Protein AF-A0A956KM58-F1 (afdb_monomer_lite)

Structure (mmCIF, N/CA/C/O backbone):
data_AF-A0A956KM58-F1
#
_entry.id   AF-A0A956KM58-F1
#
loop_
_atom_site.group_PDB
_atom_site.id
_atom_site.type_symbol
_atom_site.label_atom_id
_atom_site.label_alt_id
_atom_site.label_comp_id
_atom_site.label_asym_id
_atom_site.label_entity_id
_atom_site.label_seq_id
_atom_site.pdbx_PDB_ins_code
_atom_site.Cartn_x
_atom_site.Cartn_y
_atom_site.Cartn_z
_atom_site.occupancy
_atom_site.B_iso_or_equiv
_atom_site.auth_seq_id
_atom_site.auth_comp_id
_atom_site.auth_asym_id
_atom_site.auth_atom_id
_atom_site.pdbx_PDB_model_num
ATOM 1 N N . MET A 1 1 ? -12.185 -19.750 29.981 1.00 34.94 1 MET A N 1
ATOM 2 C CA . MET A 1 1 ? -13.649 -19.929 29.849 1.00 34.94 1 MET A CA 1
ATOM 3 C C . MET A 1 1 ? -14.367 -19.910 31.199 1.00 34.94 1 MET A C 1
ATOM 5 O O . MET A 1 1 ? -15.042 -18.931 31.462 1.00 34.94 1 MET A O 1
ATOM 9 N N . ALA A 1 2 ? -14.195 -20.902 32.083 1.00 39.62 2 ALA A N 1
ATOM 10 C CA . ALA A 1 2 ? -15.078 -21.069 33.252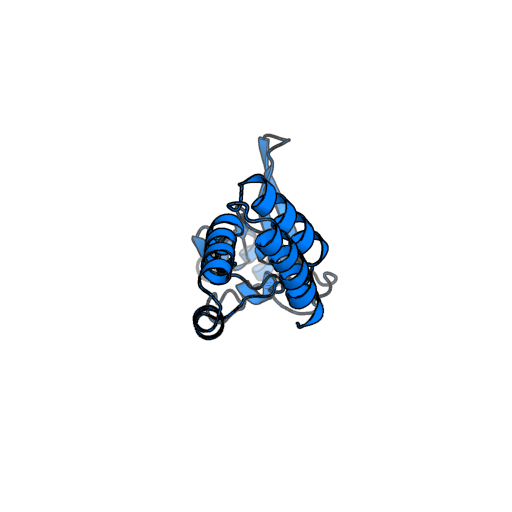 1.00 39.62 2 ALA A CA 1
ATOM 11 C C . ALA A 1 2 ? -14.893 -20.049 34.399 1.00 39.62 2 ALA A C 1
ATOM 13 O O . ALA A 1 2 ? -15.872 -19.585 34.969 1.00 39.62 2 ALA A O 1
ATOM 14 N N . VAL A 1 3 ? -13.657 -19.649 34.723 1.00 42.97 3 VAL A N 1
ATOM 15 C CA . VAL A 1 3 ? -13.367 -18.911 35.975 1.00 42.97 3 VAL A CA 1
ATOM 16 C C . VAL A 1 3 ? -13.855 -17.453 35.961 1.00 42.97 3 VAL A C 1
ATOM 18 O O . VAL A 1 3 ? -14.294 -16.935 36.983 1.00 42.97 3 VAL A O 1
ATOM 21 N N . ALA A 1 4 ? -13.800 -16.776 34.811 1.00 47.09 4 ALA A N 1
ATOM 22 C CA . ALA A 1 4 ? -14.240 -15.381 34.692 1.00 47.09 4 ALA A CA 1
ATOM 23 C C . ALA A 1 4 ? -15.772 -15.263 34.733 1.00 47.09 4 ALA A C 1
ATOM 25 O O . ALA A 1 4 ? -16.314 -14.396 35.419 1.00 47.09 4 ALA A O 1
ATOM 26 N N . ILE A 1 5 ? -16.456 -16.193 34.058 1.00 49.47 5 ILE A N 1
ATOM 27 C CA . ILE A 1 5 ? -17.916 -16.303 34.064 1.00 49.47 5 ILE A CA 1
ATOM 28 C C . ILE A 1 5 ? -18.394 -16.643 35.477 1.00 49.47 5 ILE A C 1
ATOM 30 O O . ILE A 1 5 ? -19.249 -15.940 35.996 1.00 49.47 5 ILE A O 1
ATOM 34 N N . GLU A 1 6 ? -17.776 -17.621 36.144 1.00 51.94 6 GLU A N 1
ATOM 35 C CA . GLU A 1 6 ? -18.078 -17.997 37.534 1.00 51.94 6 GLU A CA 1
ATOM 36 C C . GLU A 1 6 ? -17.976 -16.821 38.517 1.00 51.94 6 GLU A C 1
ATOM 38 O O . GLU A 1 6 ? -18.846 -16.657 39.370 1.00 51.94 6 GLU A O 1
ATOM 43 N N . ARG A 1 7 ? -16.949 -15.966 38.397 1.00 55.03 7 ARG A N 1
ATOM 44 C CA . ARG A 1 7 ? -16.763 -14.813 39.299 1.00 55.03 7 ARG A CA 1
ATOM 45 C C . ARG A 1 7 ? -17.755 -13.686 39.025 1.00 55.03 7 ARG A C 1
ATOM 47 O O . ARG A 1 7 ? -18.275 -13.103 39.975 1.00 55.03 7 ARG A O 1
ATOM 54 N N . CYS A 1 8 ? -18.053 -13.411 37.754 1.00 53.53 8 CYS A N 1
ATOM 55 C CA . CYS A 1 8 ? -19.098 -12.457 37.378 1.00 53.53 8 CYS A CA 1
ATOM 56 C C . CYS A 1 8 ? -20.479 -12.962 37.841 1.00 53.53 8 CYS A C 1
ATOM 58 O O . CYS A 1 8 ? -21.259 -12.223 38.437 1.00 53.53 8 CYS A O 1
ATOM 60 N N . TYR A 1 9 ? -20.720 -14.263 37.686 1.00 54.53 9 TYR A N 1
ATOM 61 C CA . TYR A 1 9 ? -21.921 -14.965 38.129 1.00 54.53 9 TYR A CA 1
ATOM 62 C C . TYR A 1 9 ? -22.065 -14.999 39.662 1.00 54.53 9 TYR A C 1
ATOM 64 O O . TYR A 1 9 ? -23.161 -14.812 40.186 1.00 54.53 9 TYR A O 1
ATOM 72 N N . ALA A 1 10 ? -20.972 -15.181 40.412 1.00 60.78 10 ALA A N 1
ATOM 73 C CA . ALA A 1 10 ? -20.963 -15.113 41.876 1.00 60.78 10 ALA A CA 1
ATOM 74 C C . ALA A 1 10 ? -21.244 -13.693 42.395 1.00 60.78 10 ALA A C 1
ATOM 76 O O . ALA A 1 10 ? -22.005 -13.522 43.349 1.00 60.78 10 ALA A O 1
ATOM 77 N N . TRP A 1 11 ? -20.684 -12.672 41.740 1.00 66.31 11 TRP A N 1
ATOM 78 C CA . TRP A 1 11 ? -20.964 -11.271 42.059 1.00 66.31 11 TRP A CA 1
ATOM 79 C C . TRP A 1 11 ? -22.429 -10.903 41.774 1.00 66.31 11 TRP A C 1
ATOM 81 O O . TRP A 1 11 ? -23.085 -10.320 42.638 1.00 66.31 11 TRP A O 1
ATOM 91 N N . LEU A 1 12 ? -22.983 -11.323 40.629 1.00 57.53 12 LEU A N 1
ATOM 92 C CA . LEU A 1 12 ? -24.399 -11.113 40.291 1.00 57.53 12 LEU A CA 1
ATOM 93 C C . LEU A 1 12 ? -25.343 -11.808 41.290 1.00 57.53 12 LEU A C 1
ATOM 95 O O . LEU A 1 12 ? -26.261 -11.168 41.802 1.00 57.53 12 LEU A O 1
ATOM 99 N N . ARG A 1 13 ? -25.065 -13.064 41.670 1.00 58.75 13 ARG A N 1
ATOM 100 C CA . ARG A 1 13 ? -25.840 -13.780 42.704 1.00 58.75 13 ARG A CA 1
ATOM 101 C C . ARG A 1 13 ? -25.809 -13.087 44.067 1.00 58.75 13 ARG A C 1
ATOM 103 O O . ARG A 1 13 ? -26.810 -13.096 44.779 1.00 58.75 13 ARG A O 1
ATOM 110 N N . SER A 1 14 ? -24.688 -12.455 44.430 1.00 61.41 14 SER A N 1
ATOM 111 C CA . SER A 1 14 ? -24.596 -11.689 45.683 1.00 61.41 14 SER A CA 1
ATOM 112 C C . SER A 1 14 ? -25.524 -10.465 45.703 1.00 61.41 14 SER A C 1
ATOM 114 O O . SER A 1 14 ? -25.982 -10.060 46.768 1.00 61.41 14 SER A O 1
ATOM 116 N N . ARG A 1 15 ? -25.856 -9.910 44.528 1.00 59.97 15 ARG A N 1
ATOM 117 C CA . ARG A 1 15 ? -26.760 -8.760 44.373 1.00 59.97 15 ARG A CA 1
ATOM 118 C C . ARG A 1 15 ? -28.234 -9.164 44.331 1.00 59.97 15 ARG A C 1
ATOM 120 O O . ARG A 1 15 ? -29.065 -8.449 44.890 1.00 59.97 15 ARG A O 1
ATOM 127 N N . GLU A 1 16 ? -28.561 -10.331 43.777 1.00 51.78 16 GLU A N 1
ATOM 128 C CA . GLU A 1 16 ? -29.924 -10.890 43.834 1.00 51.78 16 GLU A CA 1
ATOM 129 C C . GLU A 1 16 ? -30.393 -11.140 45.275 1.00 51.78 16 GLU A C 1
ATOM 131 O O . GLU A 1 16 ? -31.532 -10.831 45.620 1.00 51.78 16 GLU A O 1
ATOM 136 N N . GLN A 1 17 ? -29.501 -11.612 46.154 1.00 52.28 17 GLN A N 1
ATOM 137 C CA . GLN A 1 17 ? -29.819 -11.844 47.571 1.00 52.28 17 GLN A CA 1
ATOM 138 C C . GLN A 1 17 ? -30.134 -10.555 48.348 1.00 52.28 17 GLN A C 1
ATOM 140 O O . GLN A 1 17 ? -30.771 -10.613 49.397 1.00 52.28 17 GLN A O 1
ATOM 145 N N . THR A 1 18 ? -29.734 -9.390 47.829 1.00 54.38 18 THR A N 1
ATOM 146 C CA . THR A 1 18 ? -30.035 -8.081 48.431 1.00 54.38 18 THR A CA 1
ATOM 147 C C . THR A 1 18 ? -31.352 -7.453 47.955 1.00 54.38 18 THR A C 1
ATOM 149 O O . THR A 1 18 ? -31.693 -6.364 48.408 1.00 54.38 18 THR A O 1
ATOM 152 N N . GLY A 1 19 ? -32.116 -8.119 47.076 1.00 47.50 19 GLY A N 1
ATOM 153 C CA . GLY A 1 19 ? -33.468 -7.692 46.678 1.00 47.50 19 GLY A CA 1
ATOM 154 C C . GLY A 1 19 ? -33.550 -6.378 45.883 1.00 47.50 19 GLY A C 1
ATOM 155 O O . GLY A 1 19 ? -34.638 -5.829 45.726 1.00 47.50 19 GLY A O 1
ATOM 156 N N . GLY A 1 20 ? -32.423 -5.852 45.395 1.00 54.31 20 GLY A N 1
ATOM 157 C CA . GLY A 1 20 ? -32.360 -4.588 44.659 1.00 54.31 20 GLY A CA 1
ATOM 158 C C . GLY A 1 20 ? -32.474 -4.765 43.143 1.00 54.31 20 GLY A C 1
ATOM 159 O O . GLY A 1 20 ? -31.846 -5.649 42.564 1.00 54.31 20 GLY A O 1
ATOM 160 N N . GLN A 1 21 ? -33.237 -3.884 42.489 1.00 55.75 21 GLN A N 1
ATOM 161 C CA . GLN A 1 21 ? -33.196 -3.694 41.035 1.00 55.75 21 GLN A CA 1
ATOM 162 C C . GLN A 1 21 ? -31.784 -3.271 40.598 1.00 55.75 21 GLN A C 1
ATOM 164 O O . GLN A 1 21 ? -31.169 -2.413 41.231 1.00 55.75 21 GLN A O 1
ATOM 169 N N . LEU A 1 22 ? -31.284 -3.854 39.504 1.00 54.09 22 LEU A N 1
ATOM 170 C CA . LEU A 1 22 ? -29.982 -3.509 38.929 1.00 54.09 22 LEU A CA 1
ATOM 171 C C . LEU A 1 22 ? -29.973 -2.044 38.470 1.00 54.09 22 LEU A C 1
ATOM 173 O O . LEU A 1 22 ? -30.824 -1.618 37.688 1.00 54.09 22 LEU A O 1
ATOM 177 N N . THR A 1 23 ? -28.998 -1.277 38.946 1.00 57.03 23 THR A N 1
ATOM 178 C CA . THR A 1 23 ? -28.824 0.142 38.611 1.00 57.03 23 THR A CA 1
ATOM 179 C C . THR A 1 23 ? -27.756 0.337 37.532 1.00 57.03 23 THR A C 1
ATOM 181 O O . THR A 1 23 ? -26.910 -0.527 37.297 1.00 57.03 23 THR A O 1
ATOM 184 N N . GLY A 1 24 ? -27.723 1.513 36.893 1.00 44.12 24 GLY A N 1
ATOM 185 C CA . GLY A 1 24 ? -26.678 1.851 35.914 1.00 44.12 24 GLY A CA 1
ATOM 186 C C . GLY A 1 24 ? -25.247 1.797 36.479 1.00 44.12 24 GLY A C 1
ATOM 187 O O . GLY A 1 24 ? -24.308 1.485 35.748 1.00 44.12 24 GLY A O 1
ATOM 188 N N . SER A 1 25 ? -25.069 2.023 37.786 1.00 53.81 25 SER A N 1
ATOM 189 C CA . SER A 1 25 ? -23.779 1.853 38.471 1.00 53.81 25 SER A CA 1
ATOM 190 C C . SER A 1 25 ? -23.363 0.390 38.627 1.00 53.81 25 SER A C 1
ATOM 192 O O . SER A 1 25 ? -22.169 0.094 38.594 1.00 53.81 25 SER A O 1
ATOM 194 N N . ASP A 1 26 ? -24.322 -0.532 38.731 1.00 55.47 26 ASP A N 1
ATOM 195 C CA . ASP A 1 26 ? -24.036 -1.968 38.820 1.00 55.47 26 ASP A CA 1
ATOM 196 C C . ASP A 1 26 ? -23.525 -2.507 37.475 1.00 55.47 26 ASP A C 1
ATOM 198 O O . ASP A 1 26 ? -22.574 -3.289 37.432 1.00 55.47 26 ASP A O 1
ATOM 202 N N . VAL A 1 27 ? -24.072 -2.001 36.363 1.00 52.94 27 VAL A N 1
ATOM 203 C CA . VAL A 1 27 ? -23.607 -2.314 34.999 1.00 52.94 27 VAL A CA 1
ATOM 204 C C . VAL A 1 27 ? -22.185 -1.792 34.761 1.00 52.94 27 VAL A C 1
ATOM 206 O O . VAL A 1 27 ? -21.357 -2.483 34.167 1.00 52.94 27 VAL A O 1
ATOM 209 N N . ALA A 1 28 ? -21.862 -0.598 35.266 1.00 52.03 28 ALA A N 1
ATOM 210 C CA . ALA A 1 28 ? -20.516 -0.033 35.173 1.00 52.03 28 ALA A CA 1
ATOM 211 C C . ALA A 1 28 ? -19.478 -0.841 35.978 1.00 52.03 28 ALA A C 1
ATOM 213 O O . ALA A 1 28 ? -18.364 -1.052 35.496 1.00 52.03 28 ALA A O 1
ATOM 214 N N . ALA A 1 29 ? -19.846 -1.345 37.162 1.00 57.44 29 ALA A N 1
ATOM 215 C CA . ALA A 1 29 ? -18.981 -2.188 37.990 1.00 57.44 29 ALA A CA 1
ATOM 216 C C . ALA A 1 29 ? -18.749 -3.582 37.373 1.00 57.44 29 ALA A C 1
ATOM 218 O O . ALA A 1 29 ? -17.615 -4.065 37.349 1.00 57.44 29 ALA A O 1
ATOM 219 N N . ALA A 1 30 ? -19.791 -4.198 36.802 1.00 54.59 30 ALA A N 1
ATOM 220 C CA . ALA A 1 30 ? -19.669 -5.458 36.063 1.00 54.59 30 ALA A CA 1
ATOM 221 C C . ALA A 1 30 ? -18.776 -5.305 34.819 1.00 54.59 30 ALA A C 1
ATOM 223 O O . ALA A 1 30 ? -17.909 -6.142 34.561 1.00 54.59 30 ALA A O 1
ATOM 224 N N . ARG A 1 31 ? -18.929 -4.190 34.092 1.00 52.56 31 ARG A N 1
ATOM 225 C CA . ARG A 1 31 ? -18.078 -3.819 32.954 1.00 52.56 31 ARG A CA 1
ATOM 226 C C . ARG A 1 31 ? -16.618 -3.620 33.370 1.00 52.56 31 ARG A C 1
ATOM 228 O O . ARG A 1 31 ? -15.740 -4.109 32.671 1.00 52.56 31 ARG A O 1
ATOM 235 N N . ALA A 1 32 ? -16.349 -2.955 34.494 1.00 52.38 32 ALA A N 1
ATOM 236 C CA . ALA A 1 32 ? -14.987 -2.773 35.001 1.00 52.38 32 ALA A CA 1
ATOM 237 C C . ALA A 1 32 ? -14.325 -4.113 35.365 1.00 52.38 32 ALA A C 1
ATOM 239 O O . ALA A 1 32 ? -13.193 -4.358 34.960 1.00 52.38 32 ALA A O 1
ATOM 240 N N . HIS A 1 33 ? -15.052 -5.013 36.035 1.00 53.25 33 HIS A N 1
ATOM 241 C CA . HIS A 1 33 ? -14.545 -6.348 36.365 1.00 53.25 33 HIS A CA 1
ATOM 242 C C . HIS A 1 33 ? -14.308 -7.236 35.136 1.00 53.25 33 HIS A C 1
ATOM 244 O O . HIS A 1 33 ? -13.366 -8.022 35.136 1.00 53.25 33 HIS A O 1
ATOM 250 N N . LEU A 1 34 ? -15.130 -7.116 34.089 1.00 48.47 34 LEU A N 1
ATOM 251 C CA . LEU A 1 34 ? -14.942 -7.858 32.840 1.00 48.47 34 LEU A CA 1
ATOM 252 C C . LEU A 1 34 ? -13.807 -7.281 31.986 1.00 48.47 34 LEU A C 1
ATOM 254 O O . LEU A 1 34 ? -13.019 -8.052 31.455 1.00 48.47 34 LEU A O 1
ATOM 258 N N . ILE A 1 35 ? -13.666 -5.954 31.893 1.00 49.09 35 ILE A N 1
ATOM 259 C CA . ILE A 1 35 ? -12.556 -5.301 31.174 1.00 49.09 35 ILE A CA 1
ATOM 260 C C . ILE A 1 35 ? -11.204 -5.649 31.811 1.00 49.09 35 ILE A C 1
ATOM 262 O O . ILE A 1 35 ? -10.263 -5.952 31.084 1.00 49.09 35 ILE A O 1
ATOM 266 N N . ASP A 1 36 ? -11.128 -5.698 33.143 1.00 44.28 36 ASP A N 1
ATOM 267 C CA . ASP A 1 36 ? -9.920 -6.091 33.891 1.00 44.28 36 ASP A CA 1
ATOM 268 C C . ASP A 1 36 ? -9.526 -7.573 33.662 1.00 44.28 36 ASP A C 1
ATOM 270 O O . ASP A 1 36 ? -8.396 -7.985 33.910 1.00 44.28 36 ASP A O 1
ATOM 274 N N . LEU A 1 37 ? -10.444 -8.384 33.118 1.00 44.28 37 LEU A N 1
ATOM 275 C CA . LEU A 1 37 ? -10.233 -9.787 32.733 1.00 44.28 37 LEU A CA 1
ATOM 276 C C . LEU A 1 37 ? -10.097 -9.996 31.203 1.00 44.28 37 LEU A C 1
ATOM 278 O O . LEU A 1 37 ? -9.610 -11.043 30.764 1.00 44.28 37 LEU A O 1
ATOM 282 N N . CYS A 1 38 ? -10.504 -9.028 30.373 1.00 36.41 38 CYS A N 1
ATOM 283 C CA . CYS A 1 38 ? -10.721 -9.174 28.926 1.00 36.41 38 CYS A CA 1
ATOM 284 C C . CYS A 1 38 ? -9.544 -8.713 28.049 1.00 36.41 38 CYS A C 1
ATOM 286 O O . CYS A 1 38 ? -9.697 -7.902 27.140 1.00 36.41 38 CYS A O 1
ATOM 288 N N . GLY A 1 39 ? -8.392 -9.363 28.205 1.00 43.25 39 GLY A N 1
ATOM 289 C CA . GLY A 1 39 ? -7.450 -9.511 27.087 1.00 43.25 39 GLY A CA 1
ATOM 290 C C . GLY A 1 39 ? -7.889 -10.553 26.038 1.00 43.25 39 GLY A C 1
ATOM 291 O O . GLY A 1 39 ? -7.116 -10.852 25.137 1.00 43.25 39 GLY A O 1
ATOM 292 N N . THR A 1 40 ? -9.072 -11.175 26.174 1.00 42.19 40 THR A N 1
ATOM 293 C CA . THR A 1 40 ? -9.383 -12.467 25.522 1.00 42.19 40 THR A CA 1
ATOM 294 C C . THR A 1 40 ? -10.644 -12.527 24.652 1.00 42.19 40 THR A C 1
ATOM 296 O O . THR A 1 40 ? -10.911 -13.604 24.134 1.00 42.19 40 THR A O 1
ATOM 299 N N . GLY A 1 41 ? -11.388 -11.431 24.439 1.00 48.84 41 GLY A N 1
ATOM 300 C CA . GLY A 1 41 ? -12.433 -11.368 23.393 1.00 48.84 41 GLY A CA 1
ATOM 301 C C . GLY A 1 41 ? -13.410 -12.556 23.376 1.00 48.84 41 GLY A C 1
ATOM 302 O O . GLY A 1 41 ? -13.548 -13.239 22.366 1.00 48.84 41 GLY A O 1
ATOM 303 N N . VAL A 1 42 ? -14.033 -12.875 24.516 1.00 42.34 42 VAL A N 1
ATOM 304 C CA . VAL A 1 42 ? -14.960 -14.016 24.622 1.00 42.34 42 VAL A CA 1
ATOM 305 C C . VAL A 1 42 ? -16.354 -13.596 24.150 1.00 42.34 42 VAL A C 1
ATOM 307 O O . VAL A 1 42 ? -17.013 -12.800 24.819 1.00 42.34 42 VAL A O 1
ATOM 310 N N . THR A 1 43 ? -16.829 -14.165 23.040 1.00 48.91 43 THR A N 1
ATOM 311 C CA . THR A 1 43 ? -18.218 -14.049 22.573 1.00 48.91 43 THR A CA 1
ATOM 312 C C . THR A 1 43 ? -19.018 -15.299 22.962 1.00 48.91 43 THR A C 1
ATOM 314 O O . THR A 1 43 ? -18.557 -16.423 22.788 1.00 48.91 43 THR A O 1
ATOM 317 N N . LEU A 1 44 ? -20.216 -15.109 23.529 1.00 48.16 44 LEU A N 1
ATOM 318 C CA . LEU A 1 44 ? -21.213 -16.175 23.722 1.00 48.16 44 LEU A CA 1
ATOM 319 C C . LEU A 1 44 ? -22.061 -16.277 22.453 1.00 48.16 44 LEU A C 1
ATOM 321 O O . LEU A 1 44 ? -22.584 -15.250 22.002 1.00 48.16 44 LEU A O 1
ATOM 325 N N . GLY A 1 45 ? -22.222 -17.482 21.903 1.00 49.69 45 GLY A N 1
ATOM 326 C CA . GLY A 1 45 ? -23.099 -17.714 20.752 1.00 49.69 45 GLY A CA 1
ATOM 327 C C . GLY A 1 45 ? -24.583 -17.580 21.118 1.00 49.69 45 GLY A C 1
ATOM 328 O O . GLY A 1 45 ? -24.968 -17.733 22.278 1.00 49.69 45 GLY A O 1
ATOM 329 N N . ASP A 1 46 ? -25.452 -17.320 20.138 1.00 53.81 46 ASP A N 1
ATOM 330 C CA . ASP A 1 46 ? -26.887 -17.088 20.396 1.00 53.81 46 ASP A CA 1
ATOM 331 C C . ASP A 1 46 ? -27.611 -18.303 21.001 1.00 53.81 46 ASP A C 1
ATOM 333 O O . ASP A 1 46 ? -28.528 -18.147 21.807 1.00 53.81 46 ASP A O 1
ATOM 337 N N . ALA A 1 47 ? -27.153 -19.518 20.689 1.00 52.66 47 ALA A N 1
ATOM 338 C CA . ALA A 1 47 ? -27.673 -20.749 21.284 1.00 52.66 47 ALA A CA 1
ATOM 339 C C . ALA A 1 47 ? -27.332 -20.882 22.782 1.00 52.66 47 ALA A C 1
ATOM 341 O O . ALA A 1 47 ? -28.134 -21.400 23.556 1.00 52.66 47 ALA A O 1
ATOM 342 N N . GLU A 1 48 ? -26.165 -20.387 23.205 1.00 53.06 48 GLU A N 1
ATOM 343 C CA . GLU A 1 48 ? -25.734 -20.408 24.608 1.00 53.06 48 GLU A CA 1
ATOM 344 C C . GLU A 1 48 ? -26.444 -19.318 25.419 1.00 53.06 48 GLU A C 1
ATOM 346 O O . GLU A 1 48 ? -26.797 -19.539 26.575 1.00 53.06 48 GLU A O 1
ATOM 351 N N . LEU A 1 49 ? -26.730 -18.168 24.795 1.00 56.06 49 LEU A N 1
ATOM 352 C CA . LEU A 1 49 ? -27.505 -17.082 25.400 1.00 56.06 49 LEU A CA 1
ATOM 353 C C . LEU A 1 49 ? -28.959 -17.491 25.687 1.00 56.06 49 LEU A C 1
ATOM 355 O O . LEU A 1 49 ? -29.517 -17.113 26.718 1.00 56.06 49 LEU A O 1
ATOM 359 N N . ALA A 1 50 ? -29.567 -18.280 24.798 1.00 60.16 50 ALA A N 1
ATOM 360 C CA . ALA A 1 50 ? -30.944 -18.750 24.950 1.00 60.16 50 ALA A CA 1
ATOM 361 C C . ALA A 1 50 ? -31.135 -19.712 26.138 1.00 60.16 50 ALA A C 1
ATOM 363 O O . ALA A 1 50 ? -32.246 -19.826 26.654 1.00 60.16 50 ALA A O 1
ATOM 364 N N . ALA A 1 51 ? -30.064 -20.375 26.586 1.00 65.88 51 ALA A N 1
ATOM 365 C CA . ALA A 1 51 ? -30.078 -21.296 27.722 1.00 65.88 51 ALA A CA 1
ATOM 366 C C . ALA A 1 51 ? -29.902 -20.598 29.088 1.00 65.88 51 ALA A C 1
ATOM 368 O O . ALA A 1 51 ? -29.956 -21.262 30.125 1.00 65.88 51 ALA A O 1
ATOM 369 N N . LEU A 1 52 ? -29.676 -19.277 29.112 1.00 58.44 52 LEU A N 1
ATOM 370 C CA . LEU A 1 52 ? -29.445 -18.519 30.342 1.00 58.44 52 LEU A CA 1
ATOM 371 C C . LEU A 1 52 ? -30.755 -18.016 30.977 1.00 58.44 52 LEU A C 1
ATOM 373 O O . LEU A 1 52 ? -31.714 -17.710 30.266 1.00 58.44 52 LEU A O 1
ATOM 377 N N . PRO A 1 53 ? -30.793 -17.868 32.317 1.00 63.22 53 PRO A N 1
ATOM 378 C CA . PRO A 1 53 ? -31.901 -17.218 33.015 1.00 63.22 53 PRO A CA 1
ATOM 379 C C . PRO A 1 53 ? -32.177 -15.806 32.483 1.00 63.22 53 PRO A C 1
ATOM 381 O O . PRO A 1 53 ? -31.253 -15.080 32.108 1.00 63.22 53 PRO A O 1
ATOM 384 N N . GLU A 1 54 ? -33.445 -15.392 32.503 1.00 69.06 54 GLU A N 1
ATOM 385 C CA . GLU A 1 54 ? -33.920 -14.139 31.898 1.00 69.06 54 GLU A CA 1
ATOM 386 C C . GLU A 1 54 ? -33.164 -12.896 32.395 1.00 69.06 54 GLU A C 1
ATOM 388 O O . GLU A 1 54 ? -32.790 -12.044 31.587 1.00 69.06 54 GLU A O 1
ATOM 393 N N . GLN A 1 55 ? -32.857 -12.818 33.696 1.00 54.72 55 GLN A N 1
ATOM 394 C CA . GLN A 1 55 ? -32.123 -11.679 34.258 1.00 54.72 55 GLN A CA 1
ATOM 395 C C . GLN A 1 55 ? -30.680 -11.596 33.736 1.00 54.72 55 GLN A C 1
ATOM 397 O O . GLN A 1 55 ? -30.154 -10.506 33.516 1.00 54.72 55 GLN A O 1
ATOM 402 N N . VAL A 1 56 ? -30.042 -12.744 33.497 1.00 54.84 56 VAL A N 1
ATOM 403 C CA . VAL A 1 56 ? -28.670 -12.827 32.974 1.00 54.84 56 VAL A CA 1
ATOM 404 C C . VAL A 1 56 ? -28.655 -12.504 31.485 1.00 54.84 56 VAL A C 1
ATOM 406 O O . VAL A 1 56 ? -27.786 -11.763 31.025 1.00 54.84 56 VAL A O 1
ATOM 409 N N . ARG A 1 57 ? -29.655 -12.992 30.742 1.00 67.62 57 ARG A N 1
ATOM 410 C CA . ARG A 1 57 ? -29.841 -12.663 29.327 1.00 67.62 57 ARG A CA 1
ATOM 411 C C . ARG A 1 57 ? -30.000 -11.156 29.124 1.00 67.62 57 ARG A C 1
ATOM 413 O O . ARG A 1 57 ? -29.290 -10.598 28.296 1.00 67.62 57 ARG A O 1
ATOM 420 N N . ALA A 1 58 ? -30.819 -10.492 29.942 1.00 61.94 58 ALA A N 1
ATOM 421 C CA . ALA A 1 58 ? -31.014 -9.042 29.878 1.00 61.94 58 ALA A CA 1
ATOM 422 C C . ALA A 1 58 ? -29.711 -8.253 30.111 1.00 61.94 58 ALA A C 1
ATOM 424 O O . ALA A 1 58 ? -29.449 -7.262 29.430 1.00 61.94 58 ALA A O 1
ATOM 425 N N . VAL A 1 59 ? -28.859 -8.706 31.039 1.00 57.62 59 VAL A N 1
ATOM 426 C CA . VAL A 1 59 ? -27.551 -8.079 31.290 1.00 57.62 59 VAL A CA 1
ATOM 427 C C . VAL A 1 59 ? -26.585 -8.322 30.132 1.00 57.62 59 VAL A C 1
ATOM 429 O O . VAL A 1 59 ? -25.892 -7.389 29.741 1.00 57.62 59 VAL A O 1
ATOM 432 N N . VAL A 1 60 ? -26.546 -9.528 29.554 1.00 62.44 60 VAL A N 1
ATOM 433 C CA . VAL A 1 60 ? -25.691 -9.844 28.394 1.00 62.44 60 VAL A CA 1
ATOM 434 C C . VAL A 1 60 ? -26.145 -9.090 27.142 1.00 62.44 60 VAL A C 1
ATOM 436 O O . VAL A 1 60 ? -25.302 -8.570 26.417 1.00 62.44 60 VAL A O 1
ATOM 439 N N . GLU A 1 61 ? -27.449 -8.961 26.905 1.00 66.69 61 GLU A N 1
ATOM 440 C CA . GLU A 1 61 ? -28.017 -8.150 25.818 1.00 66.69 61 GLU A CA 1
ATOM 441 C C . GLU A 1 61 ? -27.709 -6.657 26.002 1.00 66.69 61 GLU A C 1
ATOM 443 O O . GLU A 1 61 ? -27.247 -5.999 25.067 1.00 66.69 61 GLU A O 1
ATOM 448 N N . ALA A 1 62 ? -27.865 -6.128 27.221 1.00 57.22 62 ALA A N 1
ATOM 449 C CA . ALA A 1 62 ? -27.465 -4.760 27.549 1.00 57.22 62 ALA A CA 1
ATOM 450 C C . ALA A 1 62 ? -25.946 -4.555 27.405 1.00 57.22 62 ALA A C 1
ATOM 452 O O . ALA A 1 62 ? -25.503 -3.512 26.920 1.00 57.22 62 ALA A O 1
ATOM 453 N N . LEU A 1 63 ? -25.133 -5.557 27.761 1.00 52.69 63 LEU A N 1
ATOM 454 C CA . LEU A 1 63 ? -23.686 -5.530 27.549 1.00 52.69 63 LEU A CA 1
ATOM 455 C C . LEU A 1 63 ? -23.333 -5.575 26.062 1.00 52.69 63 LEU A C 1
ATOM 457 O O . LEU A 1 63 ? -22.467 -4.813 25.658 1.00 52.69 63 LEU A O 1
ATOM 461 N N . ARG A 1 64 ? -24.003 -6.390 25.237 1.00 59.94 64 ARG A N 1
ATOM 462 C CA . ARG A 1 64 ? -23.821 -6.410 23.772 1.00 59.94 64 ARG A CA 1
ATOM 463 C C . ARG A 1 64 ? -24.124 -5.038 23.160 1.00 59.94 64 ARG A C 1
ATOM 465 O O . ARG A 1 64 ? -23.379 -4.571 22.304 1.00 59.94 64 ARG A O 1
ATOM 472 N N . ALA A 1 65 ? -25.158 -4.349 23.648 1.00 52.66 65 ALA A N 1
ATOM 473 C CA . ALA A 1 65 ? -25.494 -2.997 23.200 1.00 52.66 65 ALA A CA 1
ATOM 474 C C . ALA A 1 65 ? -24.445 -1.935 23.601 1.00 52.66 65 ALA A C 1
ATOM 476 O O . ALA A 1 65 ? -24.245 -0.968 22.869 1.00 52.66 65 ALA A O 1
ATOM 477 N N . VAL A 1 66 ? -23.764 -2.105 24.744 1.00 47.00 66 VAL A N 1
ATOM 478 C CA . VAL A 1 66 ? -22.786 -1.136 25.289 1.00 47.00 66 VAL A CA 1
ATOM 479 C C . VAL A 1 66 ? -21.344 -1.427 24.862 1.00 47.00 66 VAL A C 1
ATOM 481 O O . VAL A 1 66 ? -20.569 -0.503 24.621 1.00 47.00 66 VAL A O 1
ATOM 484 N N . ILE A 1 67 ? -20.965 -2.701 24.788 1.00 51.25 67 ILE A N 1
ATOM 485 C CA . ILE A 1 67 ? -19.654 -3.169 24.318 1.00 51.25 67 ILE A CA 1
ATOM 486 C C . ILE A 1 67 ? -19.594 -3.088 22.785 1.00 51.25 67 ILE A C 1
ATOM 488 O O . ILE A 1 67 ? -18.508 -3.009 22.214 1.00 51.25 67 ILE A O 1
ATOM 492 N N . GLY A 1 68 ? -20.756 -2.983 22.130 1.00 44.38 68 GLY A N 1
ATOM 493 C CA . GLY A 1 68 ? -20.886 -3.215 20.707 1.00 44.38 68 GLY A CA 1
ATOM 494 C C . GLY A 1 68 ? -20.691 -4.701 20.456 1.00 44.38 68 GLY A C 1
ATOM 495 O O . GLY A 1 68 ? -19.800 -5.334 21.018 1.00 44.38 68 GLY A O 1
ATOM 496 N N . ASP A 1 69 ? -21.530 -5.279 19.612 1.00 42.44 69 ASP A N 1
ATOM 497 C CA . ASP A 1 69 ? -21.169 -6.535 18.985 1.00 42.44 69 ASP A CA 1
ATOM 498 C C . ASP A 1 69 ? -19.742 -6.377 18.419 1.00 42.44 69 ASP A C 1
ATOM 500 O O . ASP A 1 69 ? -19.449 -5.395 17.723 1.00 42.44 69 ASP A O 1
ATOM 504 N N . GLU A 1 70 ? -18.819 -7.286 18.743 1.00 47.97 70 GLU A N 1
ATOM 505 C CA . GLU A 1 70 ? -17.484 -7.260 18.135 1.00 47.97 70 GLU A CA 1
ATOM 506 C C . GLU A 1 70 ? -17.553 -7.488 16.612 1.00 47.97 70 GLU A C 1
ATOM 508 O O . GLU A 1 70 ? -16.537 -7.381 15.932 1.00 47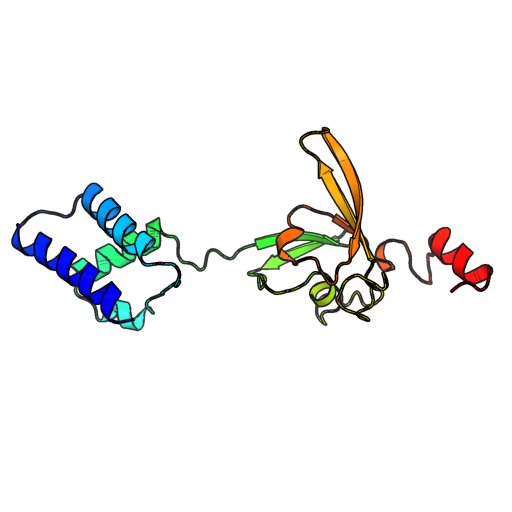.97 70 GLU A O 1
ATOM 513 N N . THR A 1 71 ? -18.752 -7.660 16.043 1.00 45.56 71 THR A N 1
ATOM 514 C CA . THR A 1 71 ? -19.049 -7.466 14.620 1.00 45.56 71 THR A CA 1
ATOM 515 C C . THR A 1 71 ? -19.312 -6.006 14.213 1.00 45.56 71 THR A C 1
ATOM 517 O O . THR A 1 71 ? -20.014 -5.743 13.233 1.00 45.56 71 THR A O 1
ATOM 520 N N . ARG A 1 72 ? -18.710 -4.994 14.858 1.00 48.91 72 ARG A N 1
ATOM 521 C CA . ARG A 1 72 ? -18.571 -3.701 14.165 1.00 48.91 72 ARG A CA 1
ATOM 522 C C . ARG A 1 72 ? -17.669 -3.942 12.963 1.00 48.91 72 ARG A C 1
ATOM 524 O O . ARG A 1 72 ? -16.455 -3.879 13.119 1.00 48.91 72 ARG A O 1
ATOM 531 N N . THR A 1 73 ? -18.256 -4.220 11.795 1.00 52.28 73 THR A N 1
ATOM 532 C CA . THR A 1 73 ? -17.549 -4.442 10.530 1.00 52.28 73 THR A CA 1
ATOM 533 C C . THR A 1 73 ? -16.538 -3.318 10.366 1.00 52.28 73 THR A C 1
ATOM 535 O O . THR A 1 73 ? -16.901 -2.172 10.074 1.00 52.28 73 THR A O 1
ATOM 538 N N . ARG A 1 74 ? -15.265 -3.603 10.657 1.00 74.81 74 ARG A N 1
ATOM 539 C CA . ARG A 1 74 ? -14.227 -2.578 10.627 1.00 74.81 74 ARG A CA 1
ATOM 540 C C . ARG A 1 74 ? -13.955 -2.325 9.157 1.00 74.81 74 ARG A C 1
ATOM 542 O O . ARG A 1 74 ? -13.487 -3.196 8.436 1.00 74.81 74 ARG A O 1
ATOM 549 N N . LYS A 1 75 ? -14.367 -1.154 8.689 1.00 88.19 75 LYS A N 1
ATOM 550 C CA . LYS A 1 75 ? -14.192 -0.743 7.303 1.00 88.19 75 LYS A CA 1
ATOM 551 C C . LYS A 1 75 ? -12.882 0.021 7.198 1.00 88.19 75 LYS A C 1
ATOM 553 O O . LYS A 1 75 ? -12.760 1.082 7.803 1.00 88.19 75 LYS A O 1
ATOM 558 N N . LEU A 1 76 ? -11.948 -0.507 6.422 1.00 93.81 76 LEU A N 1
ATOM 559 C CA . LEU A 1 76 ? -10.727 0.184 6.029 1.00 93.81 76 LEU A CA 1
ATOM 560 C C . LEU A 1 76 ? -10.953 0.843 4.668 1.00 93.81 76 LEU A C 1
ATOM 562 O O . LEU A 1 76 ? -11.442 0.196 3.734 1.00 93.81 76 LEU A O 1
ATOM 566 N N . VAL A 1 77 ? -10.609 2.125 4.551 1.00 95.62 77 VAL A N 1
ATOM 567 C CA . VAL A 1 77 ? -10.768 2.882 3.307 1.00 95.62 77 VAL A CA 1
ATOM 568 C C . VAL A 1 77 ? -9.459 3.564 2.957 1.00 95.62 77 VAL A C 1
ATOM 570 O O . VAL A 1 77 ? -8.970 4.401 3.701 1.00 95.62 77 VAL A O 1
ATOM 573 N N . PHE A 1 78 ? -8.923 3.265 1.783 1.00 97.56 78 PHE A N 1
ATOM 574 C CA . PHE A 1 78 ? -7.712 3.908 1.276 1.00 97.56 78 PHE A CA 1
ATOM 575 C C . PHE A 1 78 ? -7.790 4.047 -0.248 1.00 97.56 78 PHE A C 1
ATOM 577 O O . PHE A 1 78 ? -8.761 3.606 -0.868 1.00 97.56 78 PHE A O 1
ATOM 584 N N . TRP A 1 79 ? -6.801 4.680 -0.869 1.00 98.38 79 TRP A N 1
ATOM 585 C CA . TRP A 1 79 ? -6.738 4.845 -2.321 1.00 98.38 79 TRP A CA 1
ATOM 586 C C . TRP A 1 79 ? -5.552 4.079 -2.887 1.00 98.38 79 TRP A C 1
ATOM 588 O O . TRP A 1 79 ? -4.450 4.161 -2.358 1.00 98.38 79 TRP A O 1
ATOM 598 N N . LEU A 1 80 ? -5.777 3.355 -3.978 1.00 98.38 80 LEU A N 1
ATOM 599 C CA . LEU A 1 80 ? -4.760 2.607 -4.705 1.00 98.38 80 LEU A CA 1
ATOM 600 C C . LEU A 1 80 ? -4.757 3.067 -6.158 1.00 98.38 80 LEU A C 1
ATOM 602 O O . LEU A 1 80 ? -5.757 2.884 -6.853 1.00 98.38 80 LEU A O 1
ATOM 606 N N . ASN A 1 81 ? -3.660 3.678 -6.607 1.00 97.38 81 ASN A N 1
ATOM 607 C CA . ASN A 1 81 ? -3.512 4.196 -7.975 1.00 97.38 81 ASN A CA 1
ATOM 608 C C . ASN A 1 81 ? -4.705 5.094 -8.378 1.00 97.38 81 ASN A C 1
ATOM 610 O O . ASN A 1 81 ? -5.307 4.937 -9.437 1.00 97.38 81 ASN A O 1
ATOM 614 N N . GLY A 1 82 ? -5.124 5.972 -7.456 1.00 95.00 82 GLY A N 1
ATOM 615 C CA . GLY A 1 82 ? -6.277 6.870 -7.614 1.00 95.00 82 GLY A CA 1
ATOM 616 C C . GLY A 1 82 ? -7.657 6.222 -7.419 1.00 95.00 82 GLY A C 1
ATOM 617 O O . GLY A 1 82 ? -8.656 6.934 -7.325 1.00 95.00 82 GLY A O 1
ATOM 618 N N . ARG A 1 83 ? -7.749 4.891 -7.298 1.00 96.81 83 ARG A N 1
ATOM 619 C CA . ARG A 1 83 ? -9.018 4.170 -7.109 1.00 96.81 83 ARG A CA 1
ATOM 620 C C . ARG A 1 83 ? -9.284 3.900 -5.635 1.00 96.81 83 ARG A C 1
ATOM 622 O O . ARG A 1 83 ? -8.452 3.318 -4.940 1.00 96.81 83 ARG A O 1
ATOM 629 N N . LYS A 1 84 ? -10.472 4.278 -5.165 1.00 96.81 84 LYS A N 1
ATOM 630 C CA . LYS A 1 84 ? -10.910 4.019 -3.791 1.00 96.81 84 LYS A CA 1
ATOM 631 C C . LYS A 1 84 ? -11.034 2.515 -3.545 1.00 96.81 84 LYS A C 1
ATOM 633 O O . LYS A 1 84 ? -11.764 1.829 -4.254 1.00 96.81 84 LYS A O 1
ATOM 638 N N . GLN A 1 85 ? -10.365 2.044 -2.505 1.00 97.38 85 GLN A N 1
ATOM 639 C CA . GLN A 1 85 ? -10.447 0.688 -1.988 1.00 97.38 85 GLN A CA 1
ATOM 640 C C . GLN A 1 85 ? -11.279 0.689 -0.711 1.00 97.38 85 GLN A C 1
ATOM 642 O O . GLN A 1 85 ? -11.170 1.589 0.127 1.00 97.38 85 GLN A O 1
ATOM 647 N N . VAL A 1 86 ? -12.133 -0.317 -0.577 1.00 95.88 86 VAL A N 1
ATOM 648 C CA . VAL A 1 86 ? -12.957 -0.530 0.608 1.00 95.88 86 VAL A CA 1
ATOM 649 C C . VAL A 1 86 ? -12.779 -1.978 1.026 1.00 95.88 86 VAL A C 1
ATOM 651 O O . VAL A 1 86 ? -13.254 -2.876 0.338 1.00 95.88 86 VAL A O 1
ATOM 654 N N . VAL A 1 87 ? -12.103 -2.187 2.152 1.00 94.19 87 VAL A N 1
ATOM 655 C CA . VAL A 1 87 ? -11.864 -3.521 2.705 1.00 94.19 87 VAL A CA 1
ATOM 656 C C . VAL A 1 87 ? -12.726 -3.680 3.946 1.00 94.19 87 VAL A C 1
ATOM 658 O O . VAL A 1 87 ? -12.669 -2.866 4.872 1.00 94.19 87 VAL A O 1
ATOM 661 N N . HIS A 1 88 ? -13.570 -4.704 3.930 1.00 91.75 88 HIS A N 1
ATOM 662 C CA . HIS A 1 88 ? -14.434 -5.048 5.048 1.00 91.75 88 HIS A CA 1
ATOM 663 C C . HIS A 1 88 ? -13.732 -6.071 5.929 1.00 91.75 88 HIS A C 1
ATOM 665 O O . HIS A 1 88 ? -13.253 -7.075 5.417 1.00 91.75 88 HIS A O 1
ATOM 671 N N . ASP A 1 89 ? -13.691 -5.787 7.228 1.00 88.50 89 ASP A N 1
ATOM 672 C CA . ASP A 1 89 ? -13.109 -6.651 8.253 1.00 88.50 89 ASP A CA 1
ATOM 673 C C . ASP A 1 89 ? -11.694 -7.157 7.897 1.00 88.50 89 ASP A C 1
ATOM 675 O O . ASP A 1 89 ? -11.457 -8.361 7.799 1.00 88.50 89 ASP A O 1
ATOM 679 N N . PRO A 1 90 ? -10.741 -6.240 7.619 1.00 89.88 90 PRO A N 1
ATOM 680 C CA . PRO A 1 90 ? -9.396 -6.632 7.221 1.00 89.88 90 PRO A CA 1
ATOM 681 C C . PRO A 1 90 ? -8.688 -7.381 8.355 1.00 89.88 90 PRO A C 1
ATOM 683 O O . PRO A 1 90 ? -8.688 -6.920 9.499 1.00 89.88 90 PRO A O 1
ATOM 686 N N . ASP A 1 91 ? -8.005 -8.482 8.026 1.00 89.56 91 ASP A N 1
ATOM 687 C CA . ASP A 1 91 ? -7.119 -9.166 8.973 1.00 89.56 91 ASP A CA 1
ATOM 688 C C . ASP A 1 91 ? -6.002 -8.199 9.423 1.00 89.56 91 ASP A C 1
ATOM 690 O O . ASP A 1 91 ? -5.218 -7.740 8.584 1.00 89.56 91 ASP A O 1
ATOM 694 N N . PRO A 1 92 ? -5.865 -7.899 10.731 1.00 89.25 92 PRO A N 1
ATOM 695 C CA . PRO A 1 92 ? -4.808 -7.028 11.247 1.00 89.25 92 PRO A CA 1
ATOM 696 C C . PRO A 1 92 ? -3.382 -7.506 10.942 1.00 89.25 92 PRO A C 1
ATOM 698 O O . PRO A 1 92 ? -2.445 -6.708 11.012 1.00 89.25 92 PRO A O 1
ATOM 701 N N . ARG A 1 93 ? -3.201 -8.796 10.630 1.00 90.50 93 ARG A N 1
ATOM 702 C CA . ARG A 1 93 ? -1.910 -9.385 10.244 1.00 90.50 93 ARG A CA 1
ATOM 703 C C . ARG A 1 93 ? -1.608 -9.237 8.757 1.00 90.50 93 ARG A C 1
ATOM 705 O O . ARG A 1 93 ? -0.466 -9.462 8.357 1.00 90.50 93 ARG A O 1
ATOM 712 N N . MET A 1 94 ? -2.597 -8.865 7.944 1.00 95.94 94 MET A N 1
ATOM 713 C CA . MET A 1 94 ? -2.410 -8.697 6.510 1.00 95.94 94 MET A CA 1
ATOM 714 C C . MET A 1 94 ? -1.465 -7.526 6.240 1.00 95.94 94 MET A C 1
ATOM 716 O O . MET A 1 94 ? -1.671 -6.400 6.701 1.00 95.94 94 MET A O 1
ATOM 720 N N . LEU A 1 95 ? -0.418 -7.797 5.469 1.00 98.06 95 LEU A N 1
ATOM 721 C CA . LEU A 1 95 ? 0.548 -6.797 5.039 1.00 98.06 95 LEU A CA 1
ATOM 722 C C . LEU A 1 95 ? 0.094 -6.171 3.721 1.00 98.06 95 LEU A C 1
ATOM 724 O O . LEU A 1 95 ? -0.536 -6.826 2.889 1.00 98.06 95 LEU A O 1
ATOM 728 N N . LEU A 1 96 ? 0.457 -4.907 3.504 1.00 98.38 96 LEU A N 1
ATOM 729 C CA . LEU A 1 96 ? 0.093 -4.158 2.304 1.00 98.38 96 LEU A CA 1
ATOM 730 C C . LEU A 1 96 ? 0.563 -4.877 1.034 1.00 98.38 96 LEU A C 1
ATOM 732 O O . LEU A 1 96 ? -0.200 -4.987 0.083 1.00 98.38 96 LEU A O 1
ATOM 736 N N . LEU A 1 97 ? 1.791 -5.409 1.025 1.00 98.50 97 LEU A N 1
ATOM 737 C CA . LEU A 1 97 ? 2.307 -6.162 -0.122 1.00 98.50 97 LEU A CA 1
ATOM 738 C C . LEU A 1 97 ? 1.453 -7.389 -0.461 1.00 98.50 97 LEU A C 1
ATOM 740 O O . LEU A 1 97 ? 1.225 -7.672 -1.636 1.00 98.50 97 LEU A O 1
ATOM 744 N N . ASP A 1 98 ? 1.013 -8.123 0.560 1.00 98.00 98 ASP A N 1
ATOM 745 C CA . ASP A 1 98 ? 0.217 -9.334 0.369 1.00 98.00 98 ASP A CA 1
ATOM 746 C C . ASP A 1 98 ? -1.189 -8.977 -0.133 1.00 98.00 98 ASP A C 1
ATOM 748 O O . ASP A 1 98 ? -1.683 -9.625 -1.052 1.00 98.00 98 ASP A O 1
ATOM 752 N N . TYR A 1 99 ? -1.777 -7.883 0.367 1.00 98.06 99 TYR A N 1
ATOM 753 C CA . TYR A 1 99 ? -3.032 -7.340 -0.161 1.00 98.06 99 TYR A CA 1
ATOM 754 C C . TYR A 1 99 ? -2.912 -6.924 -1.633 1.00 98.06 99 TYR A C 1
ATOM 756 O O . TYR A 1 99 ? -3.736 -7.326 -2.448 1.00 98.06 99 TYR A O 1
ATOM 764 N N . LEU A 1 100 ? -1.882 -6.152 -2.003 1.00 98.25 100 LEU A N 1
ATOM 765 C CA . LEU A 1 100 ? -1.697 -5.669 -3.380 1.00 98.25 100 LEU A CA 1
ATOM 766 C C . LEU A 1 100 ? -1.618 -6.820 -4.389 1.00 98.25 100 LEU A C 1
ATOM 768 O O . LEU A 1 100 ? -2.202 -6.750 -5.469 1.00 98.25 100 LEU A O 1
ATOM 772 N N . ARG A 1 101 ? -0.915 -7.889 -4.012 1.00 98.12 101 ARG A N 1
ATOM 773 C CA . ARG A 1 101 ? -0.678 -9.063 -4.859 1.00 98.12 101 ARG A CA 1
ATOM 774 C C . ARG A 1 101 ? -1.770 -10.126 -4.758 1.00 98.12 101 ARG A C 1
ATOM 776 O O . ARG A 1 101 ? -1.651 -11.151 -5.428 1.00 98.12 101 ARG A O 1
ATOM 783 N N . SER A 1 102 ? -2.772 -9.922 -3.907 1.00 97.06 102 SER A N 1
ATOM 784 C CA . SER A 1 102 ? -3.877 -10.860 -3.732 1.00 97.06 102 SER A CA 1
ATOM 785 C C . SER A 1 102 ? -4.622 -11.081 -5.058 1.00 97.06 102 SER A C 1
ATOM 787 O O . SER A 1 102 ? -4.638 -10.176 -5.901 1.00 97.06 102 SER A O 1
ATOM 789 N N . PRO A 1 103 ? -5.226 -12.262 -5.283 1.00 96.00 103 PRO A N 1
ATOM 790 C CA . PRO A 1 103 ? -5.999 -12.534 -6.496 1.00 96.00 103 PRO A CA 1
ATOM 791 C C . PRO A 1 103 ? -7.115 -11.514 -6.757 1.00 96.00 103 PRO A C 1
ATOM 793 O O . PRO A 1 103 ? -7.444 -11.250 -7.911 1.00 96.00 103 PRO A O 1
ATOM 796 N N . GLU A 1 104 ? -7.675 -10.927 -5.701 1.00 93.88 104 GLU A N 1
ATOM 797 C CA . GLU A 1 104 ? -8.757 -9.947 -5.773 1.00 93.88 104 GLU A CA 1
ATOM 798 C C . GLU A 1 104 ? -8.275 -8.578 -6.278 1.00 93.88 104 GLU A C 1
ATOM 800 O O . GLU A 1 104 ? -9.020 -7.875 -6.962 1.00 93.88 104 GLU A O 1
ATOM 805 N N . VAL A 1 105 ? -7.038 -8.189 -5.947 1.00 96.50 105 VAL A N 1
ATOM 806 C CA . VAL A 1 105 ? -6.475 -6.865 -6.274 1.00 96.50 105 VAL A CA 1
ATOM 807 C C . VAL A 1 105 ? -5.589 -6.911 -7.521 1.00 96.50 105 VAL A C 1
ATOM 809 O O . VAL A 1 105 ? -5.642 -5.998 -8.348 1.00 96.50 105 VAL A O 1
ATOM 812 N N . GLY A 1 106 ? -4.775 -7.958 -7.667 1.00 95.94 106 GLY A N 1
ATOM 813 C CA . GLY A 1 106 ? -4.015 -8.257 -8.884 1.00 95.94 106 GLY A CA 1
ATOM 814 C C . GLY A 1 106 ? -2.865 -7.301 -9.232 1.00 95.94 106 GLY A C 1
ATOM 815 O O . GLY A 1 106 ? -2.329 -7.390 -10.336 1.00 95.94 106 GLY A O 1
ATOM 816 N N . GLN A 1 107 ? -2.442 -6.412 -8.327 1.00 96.81 107 GLN A N 1
ATOM 817 C CA . GLN A 1 107 ? -1.317 -5.489 -8.550 1.00 96.81 107 GLN A CA 1
ATOM 818 C C . GLN A 1 107 ? 0.011 -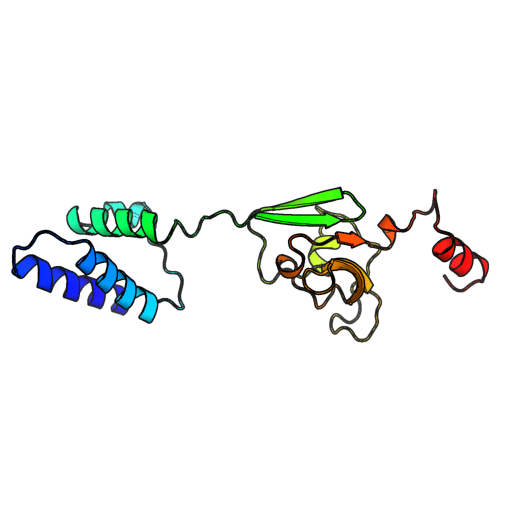6.203 -8.256 1.00 96.81 107 GLN A C 1
ATOM 820 O O . GLN A 1 107 ? 0.523 -6.226 -7.132 1.00 96.81 107 GLN A O 1
ATOM 825 N N . THR A 1 108 ? 0.546 -6.880 -9.274 1.00 96.94 108 THR A N 1
ATOM 826 C CA . THR A 1 108 ? 1.690 -7.801 -9.140 1.00 96.94 108 THR A CA 1
ATOM 827 C C . THR A 1 108 ? 3.047 -7.196 -9.508 1.00 96.94 108 THR A C 1
ATOM 829 O O . THR A 1 108 ? 4.078 -7.879 -9.397 1.00 96.94 108 THR A O 1
ATOM 832 N N . GLY A 1 109 ? 3.078 -5.936 -9.932 1.00 97.12 109 GLY A N 1
ATOM 833 C CA . GLY A 1 109 ? 4.267 -5.155 -10.254 1.00 97.12 109 GLY A CA 1
ATOM 834 C C . GLY A 1 109 ? 5.168 -4.962 -9.039 1.00 97.12 109 GLY A C 1
ATOM 835 O O . GLY A 1 109 ? 6.367 -5.216 -9.129 1.00 97.12 109 GLY A O 1
ATOM 836 N N . THR A 1 110 ? 4.599 -4.658 -7.871 1.00 97.81 110 THR A N 1
ATOM 837 C CA . THR A 1 110 ? 5.337 -4.651 -6.598 1.00 97.81 110 THR A CA 1
ATOM 838 C C . THR A 1 110 ? 5.730 -6.080 -6.193 1.00 97.81 110 THR A C 1
ATOM 840 O O . THR A 1 110 ? 4.886 -6.984 -6.138 1.00 97.81 110 THR A O 1
ATOM 843 N N . LYS A 1 111 ? 7.018 -6.330 -5.914 1.00 98.06 111 LYS A N 1
ATOM 844 C CA . LYS A 1 111 ? 7.556 -7.697 -5.766 1.00 98.06 111 LYS A CA 1
ATOM 845 C C . LYS A 1 111 ? 7.808 -8.090 -4.308 1.00 98.06 111 LYS A C 1
ATOM 847 O O . LYS A 1 111 ? 8.294 -7.297 -3.504 1.00 98.06 111 LYS A O 1
ATOM 852 N N . LYS A 1 112 ? 7.533 -9.359 -3.978 1.00 97.31 112 LYS A N 1
ATOM 853 C CA . LYS A 1 112 ? 7.906 -9.997 -2.703 1.00 97.31 112 LYS A CA 1
ATOM 854 C C . LYS A 1 112 ? 9.200 -10.777 -2.896 1.00 97.31 112 LYS A C 1
ATOM 856 O O . LYS A 1 112 ? 9.208 -11.758 -3.627 1.00 97.31 112 LYS A O 1
ATOM 861 N N . VAL A 1 113 ? 10.279 -10.309 -2.267 1.00 97.56 113 VAL A N 1
ATOM 862 C CA . VAL A 1 113 ? 11.619 -10.910 -2.393 1.00 97.56 113 VAL A CA 1
ATOM 863 C C . VAL A 1 113 ? 12.180 -11.251 -1.013 1.00 97.56 113 VAL A C 1
ATOM 865 O O . VAL A 1 113 ? 12.090 -12.397 -0.598 1.00 97.56 113 VAL A O 1
ATOM 868 N N . CYS A 1 114 ? 12.697 -10.267 -0.265 1.00 97.81 114 CYS A N 1
ATOM 869 C CA . CYS A 1 114 ? 13.313 -10.534 1.044 1.00 97.81 114 CYS A CA 1
ATOM 870 C C . CYS A 1 114 ? 12.342 -10.503 2.239 1.00 97.81 114 CYS A C 1
ATOM 872 O O . CYS A 1 114 ? 12.656 -11.066 3.276 1.00 97.81 114 CYS A O 1
ATOM 874 N N . ALA A 1 115 ? 11.204 -9.802 2.123 1.00 96.44 115 ALA A N 1
ATOM 875 C CA . ALA A 1 115 ? 10.203 -9.612 3.187 1.00 96.44 115 ALA A CA 1
ATOM 876 C C . ALA A 1 115 ? 10.723 -9.042 4.533 1.00 96.44 115 ALA A C 1
ATOM 878 O O . ALA A 1 115 ? 10.049 -9.148 5.550 1.00 96.44 115 ALA A O 1
ATOM 879 N N . GLN A 1 116 ? 11.892 -8.397 4.531 1.00 97.19 116 GLN A N 1
ATOM 880 C CA . GLN A 1 116 ? 12.521 -7.797 5.719 1.00 97.19 116 GLN A CA 1
ATOM 881 C C . GLN A 1 116 ? 12.953 -6.336 5.496 1.00 97.19 116 GLN A C 1
ATOM 883 O O . GLN A 1 116 ? 13.715 -5.774 6.272 1.00 97.19 116 GLN A O 1
ATOM 888 N N . GLY A 1 117 ? 12.508 -5.720 4.394 1.00 96.75 117 GLY A N 1
ATOM 889 C CA . GLY A 1 117 ? 12.771 -4.312 4.067 1.00 96.75 117 GLY A CA 1
ATOM 890 C C . GLY A 1 117 ? 14.150 -3.988 3.476 1.00 96.75 117 GLY A C 1
ATOM 891 O O . GLY A 1 117 ? 14.372 -2.849 3.083 1.00 96.75 117 GLY A O 1
ATOM 892 N N . GLY A 1 118 ? 15.060 -4.960 3.359 1.00 96.56 118 GLY A N 1
ATOM 893 C CA . GLY A 1 118 ? 16.430 -4.707 2.888 1.00 96.56 118 GLY A CA 1
ATOM 894 C C . GLY A 1 118 ? 16.594 -4.535 1.370 1.00 96.56 118 GLY A C 1
ATOM 895 O O . GLY A 1 118 ? 17.500 -3.837 0.938 1.00 96.56 118 GLY A O 1
ATOM 896 N N . CYS A 1 119 ? 15.743 -5.161 0.545 1.00 97.81 119 CYS A N 1
ATOM 897 C CA . CYS A 1 119 ? 15.950 -5.201 -0.913 1.00 97.81 119 CYS A CA 1
ATOM 898 C C . CYS A 1 119 ? 15.248 -4.095 -1.715 1.00 97.81 119 CYS A C 1
ATOM 900 O O . CYS A 1 119 ? 15.482 -3.991 -2.911 1.00 97.81 119 CYS A O 1
ATOM 902 N N . GLY A 1 120 ? 14.289 -3.367 -1.136 1.00 97.56 120 GLY A N 1
ATOM 903 C CA . GLY A 1 120 ? 13.521 -2.331 -1.848 1.00 97.56 120 GLY A CA 1
ATOM 904 C C . GLY A 1 120 ? 12.585 -2.807 -2.979 1.00 97.56 120 GLY A C 1
ATOM 905 O O . GLY A 1 120 ? 11.764 -2.029 -3.448 1.00 97.56 120 GLY A O 1
ATOM 906 N N . ALA A 1 121 ? 12.610 -4.078 -3.390 1.00 98.19 121 ALA A N 1
ATOM 907 C CA . ALA A 1 121 ? 11.734 -4.616 -4.448 1.00 98.19 121 ALA A CA 1
ATOM 908 C C . ALA A 1 121 ? 10.212 -4.452 -4.201 1.00 98.19 121 ALA A C 1
ATOM 910 O O . ALA A 1 121 ? 9.407 -4.541 -5.129 1.00 98.19 121 ALA A O 1
ATOM 911 N N . CYS A 1 122 ? 9.808 -4.216 -2.949 1.00 98.50 122 CYS A N 1
ATOM 912 C CA . CYS A 1 122 ? 8.423 -3.968 -2.553 1.00 98.50 122 CYS A CA 1
ATOM 913 C C . CYS A 1 122 ? 8.100 -2.477 -2.329 1.00 98.50 122 CYS A C 1
ATOM 915 O O . CYS A 1 122 ? 7.149 -2.162 -1.605 1.00 98.50 122 CYS A O 1
ATOM 917 N N . THR A 1 123 ? 8.926 -1.565 -2.840 1.00 98.56 123 THR A N 1
ATOM 918 C CA . THR A 1 123 ? 8.752 -0.126 -2.609 1.00 98.56 123 THR A CA 1
ATOM 919 C C . THR A 1 123 ? 7.475 0.378 -3.275 1.00 98.56 123 THR A C 1
ATOM 921 O O . THR A 1 123 ? 7.197 0.062 -4.431 1.00 98.56 123 THR A O 1
ATOM 924 N N . VAL A 1 124 ? 6.700 1.159 -2.527 1.00 98.69 124 VAL A N 1
ATOM 925 C CA . VAL A 1 124 ? 5.519 1.892 -3.006 1.00 98.69 124 VAL A CA 1
ATOM 926 C C . VAL A 1 124 ? 5.573 3.319 -2.467 1.00 98.69 124 VAL A C 1
ATOM 928 O O . VAL A 1 124 ? 6.219 3.569 -1.444 1.00 98.69 124 VAL A O 1
ATOM 931 N N . MET A 1 125 ? 4.890 4.250 -3.128 1.00 98.62 125 MET A N 1
ATOM 932 C CA . MET A 1 125 ? 4.728 5.607 -2.607 1.00 98.62 125 MET A CA 1
ATOM 933 C C . MET A 1 125 ? 3.499 5.658 -1.699 1.00 98.62 125 MET A C 1
ATOM 935 O O . MET A 1 125 ? 2.413 5.253 -2.115 1.00 98.62 125 MET A O 1
ATOM 939 N N . LEU A 1 126 ? 3.669 6.160 -0.477 1.00 98.50 126 LEU A N 1
ATOM 940 C CA . LEU A 1 126 ? 2.578 6.476 0.437 1.00 98.50 126 LEU A CA 1
ATOM 941 C C . LEU A 1 126 ? 2.425 7.989 0.506 1.00 98.50 126 LEU A C 1
ATOM 943 O O . LEU A 1 126 ? 3.344 8.689 0.927 1.00 98.50 126 LEU A O 1
ATOM 947 N N . THR A 1 127 ? 1.246 8.471 0.141 1.00 97.94 127 THR A N 1
ATOM 948 C CA . THR A 1 127 ? 0.871 9.878 0.215 1.00 97.94 127 THR A CA 1
ATOM 949 C C . THR A 1 127 ? -0.196 10.067 1.288 1.00 97.94 127 THR A C 1
ATOM 951 O O . THR A 1 127 ? -1.198 9.344 1.323 1.00 97.94 127 THR A O 1
ATOM 954 N N . ARG A 1 128 ? 0.012 11.037 2.180 1.00 95.38 128 ARG A N 1
ATOM 955 C CA . ARG A 1 128 ? -0.921 11.381 3.261 1.00 95.38 128 ARG A CA 1
ATOM 956 C C . ARG A 1 128 ? -0.990 12.893 3.453 1.00 95.38 128 ARG A C 1
ATOM 958 O O . ARG A 1 128 ? -0.032 13.603 3.168 1.00 95.38 128 ARG A O 1
ATOM 965 N N . PHE A 1 129 ? -2.108 13.372 3.984 1.00 92.19 129 PHE A N 1
ATOM 966 C CA . PHE A 1 129 ? -2.193 14.734 4.499 1.00 92.19 129 PHE A CA 1
ATOM 967 C C . PHE A 1 129 ? -1.646 14.760 5.925 1.00 92.19 129 PHE A C 1
ATOM 969 O O . PHE A 1 129 ? -2.166 14.064 6.806 1.00 92.19 129 PHE A O 1
ATOM 976 N N . ASP A 1 130 ? -0.589 15.529 6.143 1.00 88.75 130 ASP A N 1
ATOM 977 C CA . ASP A 1 130 ? -0.031 15.740 7.464 1.00 88.75 130 ASP A CA 1
ATOM 978 C C . ASP A 1 130 ? -0.748 16.905 8.153 1.00 88.75 130 ASP A C 1
ATOM 980 O O . ASP A 1 130 ? -0.785 18.029 7.657 1.00 88.75 130 ASP A O 1
ATOM 984 N N . ARG A 1 131 ? -1.393 16.612 9.286 1.00 88.44 131 ARG A N 1
ATOM 985 C CA . ARG A 1 131 ? -2.269 17.577 9.967 1.00 88.44 131 ARG A CA 1
ATOM 986 C C . ARG A 1 131 ? -1.489 18.678 10.671 1.00 88.44 131 ARG A C 1
ATOM 988 O O . ARG A 1 131 ? -2.022 19.774 10.804 1.00 88.44 131 ARG A O 1
ATOM 995 N N . ASP A 1 132 ? -0.268 18.378 11.096 1.00 90.62 132 ASP A N 1
ATOM 996 C CA . ASP A 1 132 ? 0.564 19.308 11.852 1.00 90.62 132 ASP A CA 1
ATOM 997 C C . ASP A 1 132 ? 1.209 20.335 10.916 1.00 90.62 132 ASP A C 1
ATOM 999 O O . ASP A 1 132 ? 1.151 21.536 11.179 1.00 90.62 132 ASP A O 1
ATOM 1003 N N . SER A 1 133 ? 1.759 19.885 9.783 1.00 91.69 133 SER A N 1
ATOM 1004 C CA . SER A 1 133 ? 2.295 20.785 8.752 1.00 91.69 133 SER A CA 1
ATOM 1005 C C . SER A 1 133 ? 1.223 21.393 7.840 1.00 91.69 133 SER A C 1
ATOM 1007 O O . SER A 1 133 ? 1.479 22.409 7.191 1.00 91.69 133 SER A O 1
ATOM 1009 N N . GLY A 1 134 ? 0.036 20.783 7.762 1.00 92.81 134 GLY A N 1
ATOM 1010 C CA . GLY A 1 134 ? -1.032 21.171 6.839 1.00 92.81 134 GLY A CA 1
ATOM 1011 C C . GLY A 1 134 ? -0.714 20.875 5.369 1.00 92.81 134 GLY A C 1
ATOM 1012 O O . GLY A 1 134 ? -1.338 21.460 4.482 1.00 92.81 134 GLY A O 1
ATOM 1013 N N . GLN A 1 135 ? 0.265 20.008 5.095 1.00 93.56 135 GLN A N 1
ATOM 1014 C CA . GLN A 1 135 ? 0.761 19.717 3.750 1.00 93.56 135 GLN A CA 1
ATOM 1015 C C . GLN A 1 135 ? 0.505 18.264 3.341 1.00 93.56 135 GLN A C 1
ATOM 1017 O O . GLN A 1 135 ? 0.253 17.382 4.162 1.00 93.56 135 GLN A O 1
ATOM 1022 N N . ILE A 1 136 ? 0.563 18.010 2.034 1.00 94.75 136 ILE A N 1
ATOM 1023 C CA . ILE A 1 136 ? 0.543 16.652 1.491 1.00 94.75 136 ILE A CA 1
ATOM 1024 C C . ILE A 1 136 ? 1.980 16.136 1.464 1.00 94.75 136 ILE A C 1
ATOM 1026 O O . ILE A 1 136 ? 2.820 16.659 0.735 1.00 94.75 136 ILE A O 1
ATOM 1030 N N . GLU A 1 137 ? 2.243 15.084 2.228 1.00 95.38 137 GLU A N 1
ATOM 1031 C CA . GLU A 1 137 ? 3.540 14.416 2.279 1.00 95.38 137 GLU A CA 1
ATOM 1032 C C . GLU A 1 137 ? 3.495 13.119 1.480 1.00 95.38 137 GLU A C 1
ATOM 1034 O O . GLU A 1 137 ? 2.527 12.358 1.565 1.00 95.38 137 GLU A O 1
ATOM 1039 N N . SER A 1 138 ? 4.558 12.853 0.723 1.00 96.94 138 SER A N 1
ATOM 1040 C CA . SER A 1 138 ? 4.736 11.605 -0.020 1.00 96.94 138 SER A CA 1
ATOM 1041 C C . SER A 1 138 ? 6.071 10.972 0.346 1.00 96.94 138 SER A C 1
ATOM 1043 O O . SER A 1 138 ? 7.116 11.605 0.210 1.00 96.94 138 SER A O 1
ATOM 1045 N N . THR A 1 139 ? 6.028 9.719 0.792 1.00 97.31 139 THR A N 1
ATOM 1046 C CA . THR A 1 139 ? 7.204 8.983 1.263 1.00 97.31 139 THR A CA 1
ATOM 1047 C C . THR A 1 139 ? 7.245 7.596 0.638 1.00 97.31 139 THR A C 1
ATOM 1049 O O . THR A 1 139 ? 6.244 6.876 0.614 1.00 97.31 139 THR A O 1
ATOM 1052 N N . ALA A 1 140 ? 8.424 7.191 0.167 1.00 98.12 140 ALA A N 1
ATOM 1053 C CA . ALA A 1 140 ? 8.667 5.825 -0.277 1.00 98.12 140 ALA A CA 1
ATOM 1054 C C . ALA A 1 140 ? 8.733 4.881 0.933 1.00 98.12 140 ALA A C 1
ATOM 1056 O O . ALA A 1 140 ? 9.488 5.121 1.877 1.00 98.12 140 ALA A O 1
ATOM 1057 N N . ILE A 1 141 ? 7.949 3.802 0.910 1.00 98.38 141 ILE A N 1
ATOM 1058 C CA . ILE A 1 141 ? 7.899 2.819 1.999 1.00 98.38 141 ILE A CA 1
ATOM 1059 C C . ILE A 1 141 ? 8.041 1.386 1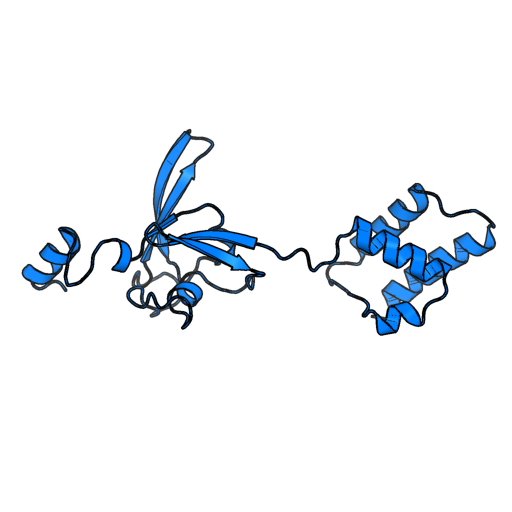.486 1.00 98.38 141 ILE A C 1
ATOM 1061 O O . ILE A 1 141 ? 7.649 1.050 0.369 1.00 98.38 141 ILE A O 1
ATOM 1065 N N . ASN A 1 142 ? 8.529 0.504 2.358 1.00 98.56 142 ASN A N 1
ATOM 1066 C CA . ASN A 1 142 ? 8.531 -0.934 2.123 1.00 98.56 142 ASN A CA 1
ATOM 1067 C C . ASN A 1 142 ? 7.154 -1.532 2.448 1.00 98.56 142 ASN A C 1
ATOM 1069 O O . ASN A 1 142 ? 6.823 -1.743 3.617 1.00 98.56 142 ASN A O 1
ATOM 1073 N N . SER A 1 143 ? 6.367 -1.872 1.422 1.00 98.50 143 SER A N 1
ATOM 1074 C CA . SER A 1 143 ? 5.029 -2.462 1.614 1.00 98.50 143 SER A CA 1
ATOM 1075 C C . SER A 1 143 ? 5.050 -3.832 2.310 1.00 98.50 143 SER A C 1
ATOM 1077 O O . SER A 1 143 ? 4.061 -4.209 2.934 1.00 98.50 143 SER A O 1
ATOM 1079 N N . CYS A 1 144 ? 6.176 -4.560 2.268 1.00 98.31 144 CYS A N 1
ATOM 1080 C CA . CYS A 1 144 ? 6.324 -5.845 2.965 1.00 98.31 144 CYS A CA 1
ATOM 1081 C C . CYS A 1 144 ? 6.381 -5.735 4.494 1.00 98.31 144 CYS A C 1
ATOM 1083 O O . CYS A 1 144 ? 6.248 -6.751 5.159 1.00 98.31 144 CYS A O 1
ATOM 1085 N N . LEU A 1 145 ? 6.579 -4.539 5.055 1.00 97.88 145 LEU A N 1
ATOM 1086 C CA . LEU A 1 145 ? 6.617 -4.318 6.507 1.00 97.88 145 LEU A CA 1
ATOM 1087 C C . LEU A 1 145 ? 5.445 -3.463 7.001 1.00 97.88 145 LEU A C 1
ATOM 1089 O O . LEU A 1 145 ? 5.359 -3.159 8.188 1.00 97.88 145 LEU A O 1
ATOM 1093 N N . ARG A 1 146 ? 4.555 -3.038 6.098 1.00 97.94 146 ARG A N 1
ATOM 1094 C CA . ARG A 1 146 ? 3.437 -2.155 6.426 1.00 97.94 146 ARG A CA 1
ATOM 1095 C C . ARG A 1 146 ? 2.164 -2.984 6.609 1.00 97.94 146 ARG A C 1
ATOM 1097 O O . ARG A 1 146 ? 1.721 -3.587 5.634 1.00 97.94 146 ARG A O 1
ATOM 1104 N N . PRO A 1 147 ? 1.537 -2.990 7.798 1.00 97.88 147 PRO A N 1
ATOM 1105 C CA . PRO A 1 147 ? 0.208 -3.570 7.966 1.00 97.88 147 PRO A CA 1
ATOM 1106 C C . PRO A 1 147 ? -0.821 -2.842 7.098 1.00 97.88 147 PRO A C 1
ATOM 1108 O O . PRO A 1 147 ? -0.793 -1.612 7.006 1.00 97.88 147 PRO A O 1
ATOM 1111 N N . LEU A 1 148 ? -1.754 -3.581 6.502 1.00 97.31 148 LEU A N 1
ATOM 1112 C CA . LEU A 1 148 ? -2.817 -3.024 5.664 1.00 97.31 148 LEU A CA 1
ATOM 1113 C C . LEU A 1 148 ? -3.689 -2.036 6.456 1.00 97.31 148 LEU A C 1
ATOM 1115 O O . LEU A 1 148 ? -3.995 -0.945 5.985 1.00 97.31 148 LEU A O 1
ATOM 1119 N N . CYS A 1 149 ? -4.004 -2.351 7.712 1.00 95.62 149 CYS A N 1
ATOM 1120 C CA . CYS A 1 149 ? -4.785 -1.462 8.574 1.00 95.62 149 CYS A CA 1
ATOM 1121 C C . CYS A 1 149 ? -4.094 -0.115 8.862 1.00 95.62 149 CYS A C 1
ATOM 1123 O O . CYS A 1 149 ? -4.752 0.835 9.273 1.00 95.62 149 CYS A O 1
ATOM 1125 N N . ALA A 1 150 ? -2.780 -0.004 8.637 1.00 95.56 150 ALA A N 1
ATOM 1126 C CA . ALA A 1 150 ? -2.014 1.218 8.878 1.00 95.56 150 ALA A CA 1
ATOM 1127 C C . ALA A 1 150 ? -2.027 2.202 7.693 1.00 95.56 150 ALA A C 1
ATOM 1129 O O . ALA A 1 150 ? -1.298 3.199 7.735 1.00 95.56 150 ALA A O 1
ATOM 1130 N N . VAL A 1 151 ? -2.780 1.919 6.624 1.00 96.62 151 VAL A N 1
ATOM 1131 C CA . VAL A 1 151 ? -2.919 2.815 5.459 1.00 96.62 151 VAL A CA 1
ATOM 1132 C C . VAL A 1 151 ? -4.313 3.434 5.328 1.00 96.62 151 VAL A C 1
ATOM 1134 O O . VAL A 1 151 ? -4.630 4.010 4.290 1.00 96.62 151 VAL A O 1
ATOM 1137 N N . ASP A 1 152 ? -5.141 3.345 6.373 1.00 95.31 152 ASP A N 1
ATOM 1138 C CA . ASP A 1 152 ? -6.466 3.972 6.386 1.00 95.31 152 ASP A CA 1
ATOM 1139 C C . ASP A 1 152 ? -6.378 5.477 6.100 1.00 95.31 152 ASP A C 1
ATOM 1141 O O . ASP A 1 152 ? -5.551 6.193 6.670 1.00 95.31 152 ASP A O 1
ATOM 1145 N N . GLY A 1 153 ? -7.218 5.954 5.187 1.00 93.56 153 GLY A N 1
ATOM 1146 C CA . GLY A 1 153 ? -7.258 7.346 4.749 1.00 93.56 153 GLY A CA 1
ATOM 1147 C C . GLY A 1 153 ? -6.079 7.795 3.876 1.00 93.56 153 GLY A C 1
ATOM 1148 O O . GLY A 1 153 ? -6.009 8.976 3.541 1.00 93.56 153 GLY A O 1
ATOM 1149 N N . MET A 1 154 ? -5.155 6.901 3.512 1.00 97.06 154 MET A N 1
ATOM 1150 C CA . MET A 1 154 ? -3.943 7.242 2.754 1.00 97.06 154 MET A CA 1
ATOM 1151 C C . MET A 1 154 ? -4.060 6.840 1.282 1.00 97.06 154 MET A C 1
ATOM 1153 O O . MET A 1 154 ? -4.924 6.048 0.893 1.00 97.06 154 MET A O 1
ATOM 1157 N N . GLN A 1 155 ? -3.162 7.373 0.456 1.00 98.06 155 GLN A N 1
ATOM 1158 C CA . GLN A 1 155 ? -3.021 6.984 -0.941 1.00 98.06 155 GLN A CA 1
ATOM 1159 C C . GLN A 1 155 ? -1.740 6.178 -1.147 1.00 98.06 155 GLN A C 1
ATOM 1161 O O . GLN A 1 155 ? -0.657 6.595 -0.748 1.00 98.06 155 GLN A O 1
ATOM 1166 N N . ILE A 1 156 ? -1.882 5.029 -1.798 1.00 98.62 156 ILE A N 1
ATOM 1167 C CA . ILE A 1 156 ? -0.797 4.161 -2.232 1.00 98.62 156 ILE A CA 1
ATOM 1168 C C . ILE A 1 156 ? -0.690 4.245 -3.752 1.00 98.62 156 ILE A C 1
ATOM 1170 O O . ILE A 1 156 ? -1.675 4.031 -4.466 1.00 98.62 156 ILE A O 1
ATOM 1174 N N . THR A 1 157 ? 0.516 4.518 -4.238 1.00 98.50 157 THR A N 1
ATOM 1175 C CA . THR A 1 157 ? 0.847 4.467 -5.665 1.00 98.50 157 THR A CA 1
ATOM 1176 C C . THR A 1 157 ? 1.892 3.378 -5.896 1.00 98.50 157 THR A C 1
ATOM 1178 O O . THR A 1 157 ? 2.975 3.404 -5.300 1.00 98.50 157 THR A O 1
ATOM 1181 N N . THR A 1 158 ? 1.546 2.402 -6.734 1.00 98.38 158 THR A N 1
ATOM 1182 C CA . THR A 1 158 ? 2.421 1.301 -7.169 1.00 98.38 158 THR A CA 1
ATOM 1183 C C . THR A 1 158 ? 3.005 1.589 -8.552 1.00 98.38 158 THR A C 1
ATOM 1185 O O . THR A 1 158 ? 2.693 2.614 -9.157 1.00 98.38 158 THR A O 1
ATOM 1188 N N . ILE A 1 159 ? 3.846 0.691 -9.076 1.00 97.62 159 ILE A N 1
ATOM 1189 C CA . ILE A 1 159 ? 4.451 0.855 -10.407 1.00 97.62 159 ILE A CA 1
ATOM 1190 C C . ILE A 1 159 ? 3.391 0.954 -11.513 1.00 97.62 159 ILE A C 1
ATOM 1192 O O . ILE A 1 159 ? 3.521 1.771 -12.416 1.00 97.62 159 ILE A O 1
ATOM 1196 N N . GLU A 1 160 ? 2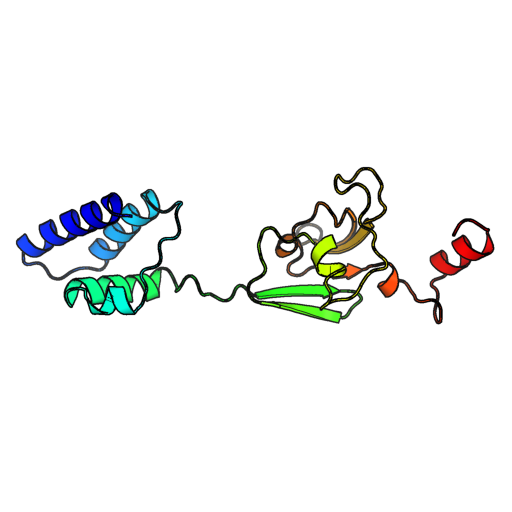.297 0.205 -11.388 1.00 97.31 160 GLU A N 1
ATOM 1197 C CA . GLU A 1 160 ? 1.158 0.235 -12.310 1.00 97.31 160 GLU A CA 1
ATOM 1198 C C . GLU A 1 160 ? 0.377 1.554 -12.245 1.00 97.31 160 GLU A C 1
ATOM 1200 O O . GLU A 1 160 ? -0.289 1.923 -13.206 1.00 97.31 160 GLU A O 1
ATOM 1205 N N . GLY A 1 161 ? 0.433 2.262 -11.111 1.00 96.44 161 GLY A N 1
ATOM 1206 C CA . GLY A 1 161 ? -0.174 3.585 -10.964 1.00 96.44 161 GLY A CA 1
ATOM 1207 C C . GLY A 1 161 ? 0.684 4.719 -11.512 1.00 96.44 161 GLY A C 1
ATOM 1208 O O . GLY A 1 161 ? 0.163 5.807 -11.735 1.00 96.44 161 GLY A O 1
ATOM 1209 N N . VAL A 1 162 ? 1.983 4.476 -11.704 1.00 96.00 162 VAL A N 1
ATOM 1210 C CA . VAL A 1 162 ? 2.914 5.442 -12.299 1.00 96.00 162 VAL A CA 1
ATOM 1211 C C . VAL A 1 162 ? 2.806 5.431 -13.827 1.00 96.00 162 VAL A C 1
ATOM 1213 O O . VAL A 1 162 ? 2.885 6.490 -14.440 1.00 96.00 162 VAL A O 1
ATOM 1216 N N . GLY A 1 163 ? 2.598 4.258 -14.425 1.00 95.75 163 GLY A N 1
ATOM 1217 C CA . GLY A 1 163 ? 2.377 4.085 -15.860 1.00 95.75 163 GLY A CA 1
ATOM 1218 C C . GLY A 1 163 ? 2.372 2.609 -16.257 1.00 95.75 163 GLY A C 1
ATOM 1219 O O . GLY A 1 163 ? 2.745 1.740 -15.458 1.00 95.75 163 GLY A O 1
ATOM 1220 N N . THR A 1 164 ? 1.944 2.317 -17.483 1.00 94.81 164 THR A N 1
ATOM 1221 C CA . THR A 1 164 ? 1.876 0.956 -18.047 1.00 94.81 164 THR A CA 1
ATOM 1222 C C . THR A 1 164 ? 2.773 0.822 -19.276 1.00 94.81 164 THR A C 1
ATOM 1224 O O . THR A 1 164 ? 3.421 1.779 -19.684 1.00 94.81 164 THR A O 1
ATOM 1227 N N . SER A 1 165 ? 2.842 -0.366 -19.882 1.00 92.31 165 SER A N 1
ATOM 1228 C CA . SER A 1 165 ? 3.575 -0.567 -21.141 1.00 92.31 165 SER A CA 1
ATOM 1229 C C . SER A 1 165 ? 3.037 0.282 -22.293 1.00 92.31 165 SER A C 1
ATOM 1231 O O . SER A 1 165 ? 3.797 0.645 -23.186 1.00 92.31 165 SER A O 1
ATOM 1233 N N . GLU A 1 166 ? 1.740 0.582 -22.280 1.00 94.31 166 GLU A N 1
ATOM 1234 C CA . GLU A 1 166 ? 1.058 1.378 -23.302 1.00 94.31 166 GLU A CA 1
ATOM 1235 C C . GLU A 1 166 ? 1.201 2.884 -23.053 1.00 94.31 166 GLU A C 1
ATOM 1237 O O . GLU A 1 166 ? 1.208 3.658 -24.007 1.00 94.31 166 GLU A O 1
ATOM 1242 N N . ASP A 1 167 ? 1.317 3.286 -21.786 1.00 95.75 167 ASP A N 1
ATOM 1243 C CA . ASP A 1 167 ? 1.448 4.678 -21.354 1.00 95.75 167 ASP A CA 1
ATOM 1244 C C . ASP A 1 167 ? 2.489 4.772 -20.231 1.00 95.75 167 ASP A C 1
ATOM 1246 O O . ASP A 1 167 ? 2.176 4.782 -19.035 1.00 95.75 167 ASP A O 1
ATOM 1250 N N . MET A 1 168 ? 3.762 4.731 -20.630 1.00 96.19 168 MET A N 1
ATOM 1251 C CA . MET A 1 168 ? 4.885 4.756 -19.698 1.00 96.19 168 MET A CA 1
ATOM 1252 C C . MET A 1 168 ? 5.104 6.164 -19.154 1.00 96.19 168 MET A C 1
ATOM 1254 O O . MET A 1 168 ? 5.178 7.140 -19.901 1.00 96.19 168 MET A O 1
ATOM 1258 N N . SER A 1 169 ? 5.355 6.261 -17.850 1.00 97.06 169 SER A N 1
ATOM 1259 C CA . SER A 1 169 ? 5.931 7.484 -17.290 1.00 97.06 169 SER A CA 1
ATOM 1260 C C . SER A 1 169 ? 7.327 7.747 -17.863 1.00 97.06 169 SER A C 1
ATOM 1262 O O . SER A 1 169 ? 8.044 6.822 -18.250 1.00 97.06 169 SER A O 1
ATOM 1264 N N . GLY A 1 170 ? 7.776 9.005 -17.817 1.00 97.88 170 GLY A N 1
ATOM 1265 C CA . GLY A 1 170 ? 9.135 9.359 -18.241 1.00 97.88 170 GLY A CA 1
ATOM 1266 C C . GLY A 1 170 ? 10.230 8.565 -17.514 1.00 97.88 170 GLY A C 1
ATOM 1267 O O . GLY A 1 170 ? 11.234 8.218 -18.125 1.00 97.88 170 GLY A O 1
ATOM 1268 N N . VAL A 1 171 ? 10.019 8.206 -16.240 1.00 96.81 171 VAL A N 1
ATOM 1269 C CA . VAL A 1 171 ? 10.968 7.384 -15.466 1.00 96.81 171 VAL A CA 1
ATOM 1270 C C . VAL A 1 171 ? 11.007 5.941 -1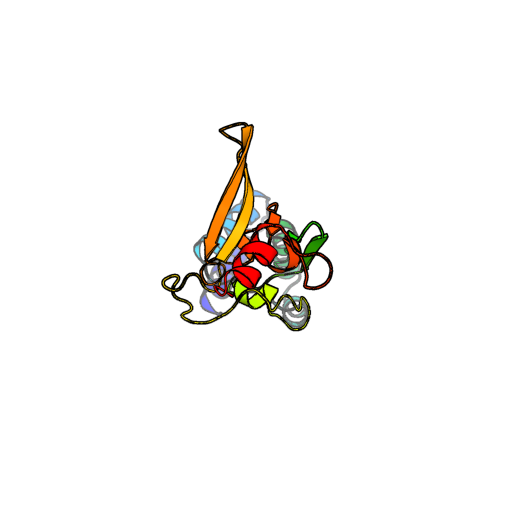5.975 1.00 96.81 171 VAL A C 1
ATOM 1272 O O . VAL A 1 171 ? 12.093 5.402 -16.169 1.00 96.81 171 VAL A O 1
ATOM 1275 N N . GLN A 1 172 ? 9.842 5.328 -16.220 1.00 97.75 172 GLN A N 1
ATOM 1276 C CA . GLN A 1 172 ? 9.753 3.967 -16.769 1.00 97.75 172 GLN A CA 1
ATOM 1277 C C . GLN A 1 172 ? 10.350 3.885 -18.177 1.00 97.75 172 GLN A C 1
ATOM 1279 O O . GLN A 1 172 ? 11.076 2.943 -18.481 1.00 97.75 172 GLN A O 1
ATOM 1284 N N . TYR A 1 173 ? 10.085 4.885 -19.021 1.00 97.88 173 TYR A N 1
ATOM 1285 C CA . TYR A 1 173 ? 10.659 4.949 -20.360 1.00 97.88 173 TYR A CA 1
ATOM 1286 C C . TYR A 1 173 ? 12.185 5.066 -20.305 1.00 97.88 173 TYR A C 1
ATOM 1288 O O . TYR A 1 173 ? 12.882 4.282 -20.946 1.00 97.88 173 TYR A O 1
ATOM 1296 N N . GLN A 1 174 ? 12.710 6.007 -19.511 1.00 98.25 174 GLN A N 1
ATOM 1297 C CA . GLN A 1 174 ? 14.144 6.293 -19.481 1.00 98.25 174 GLN A CA 1
ATOM 1298 C C . GLN A 1 174 ? 14.964 5.095 -18.981 1.00 98.25 174 GLN A C 1
ATOM 1300 O O . GLN A 1 174 ? 15.955 4.728 -19.609 1.00 98.25 174 GLN A O 1
ATOM 1305 N N . VAL A 1 175 ? 14.529 4.440 -17.896 1.00 97.44 175 VAL A N 1
ATOM 1306 C CA . VAL A 1 175 ? 15.249 3.273 -17.355 1.00 97.44 175 VAL A CA 1
ATOM 1307 C C . VAL A 1 175 ? 15.273 2.105 -18.350 1.00 97.44 175 VAL A C 1
ATOM 1309 O O . VAL A 1 175 ? 16.283 1.406 -18.460 1.00 97.44 175 VAL A O 1
ATOM 1312 N N . ALA A 1 176 ? 14.202 1.937 -19.133 1.00 96.19 176 ALA A N 1
ATOM 1313 C CA . ALA A 1 176 ? 14.115 0.905 -20.156 1.00 96.19 176 ALA A CA 1
ATOM 1314 C C . ALA A 1 176 ? 15.042 1.190 -21.352 1.00 96.19 176 ALA A C 1
ATOM 1316 O O . ALA A 1 176 ? 15.786 0.299 -21.764 1.00 96.19 176 ALA A O 1
ATOM 1317 N N . VAL A 1 177 ? 15.038 2.416 -21.898 1.00 97.69 177 VAL A N 1
ATOM 1318 C CA . VAL A 1 177 ? 15.855 2.760 -23.084 1.00 97.69 177 VAL A CA 1
ATOM 1319 C C . VAL A 1 177 ? 17.351 2.833 -22.788 1.00 97.69 177 VAL A C 1
ATOM 1321 O O . VAL A 1 177 ? 18.160 2.522 -23.662 1.00 97.69 177 VAL A O 1
ATOM 1324 N N . ASP A 1 178 ? 17.725 3.161 -21.552 1.00 98.31 178 ASP A N 1
ATOM 1325 C CA . ASP A 1 178 ? 19.126 3.226 -21.125 1.00 98.31 178 ASP A CA 1
ATOM 1326 C C . ASP A 1 178 ? 19.706 1.850 -20.739 1.00 98.31 178 ASP A C 1
ATOM 1328 O O . ASP A 1 178 ? 20.836 1.766 -20.260 1.00 98.31 178 ASP A O 1
ATOM 1332 N N . ASN A 1 179 ? 18.980 0.752 -20.991 1.00 97.00 179 ASN A N 1
ATOM 1333 C CA . ASN A 1 179 ? 19.365 -0.625 -20.645 1.00 97.00 179 ASN A CA 1
ATOM 1334 C C . ASN A 1 179 ? 19.526 -0.863 -19.125 1.00 97.00 179 ASN A C 1
ATOM 1336 O O . ASN A 1 179 ? 20.352 -1.677 -18.708 1.00 97.00 179 ASN A O 1
ATOM 1340 N N . GLY A 1 180 ? 18.727 -0.167 -18.302 1.00 89.50 180 GLY A N 1
ATOM 1341 C CA . GLY A 1 180 ? 18.679 -0.305 -16.838 1.00 89.50 180 GLY A CA 1
ATOM 1342 C C . GLY A 1 180 ? 17.459 -1.050 -16.263 1.00 89.50 180 GLY A C 1
ATOM 1343 O O . GLY A 1 180 ? 17.432 -1.233 -15.052 1.00 89.50 180 GLY A O 1
ATOM 1344 N N . SER A 1 181 ? 16.514 -1.465 -17.127 1.00 75.75 181 SER A N 1
ATOM 1345 C CA . SER A 1 181 ? 15.231 -2.188 -16.912 1.00 75.75 181 SER A CA 1
ATOM 1346 C C . SER A 1 181 ? 14.292 -1.694 -15.808 1.00 75.75 181 SER A C 1
ATOM 1348 O O . SER A 1 181 ? 14.625 -1.873 -14.615 1.00 75.75 181 SER A O 1
#

Foldseek 3Di:
DPPLCVVLVVVVVVVVVVVDDDDPVNLVVSVVSVVVVPPDPDDDDPVRLVPDDPVVNVSVVVCCVVVPPPPPFDWFWEAELNHIDTDTNDDQPAFQLCVCCPPVNNNPQQDDDPLPQPPCSRWKKKWDQDPVVRDIDIDIDRSSPHGPSNNGHIYIYDCVSCHDPVGHHPVRVVCVVVVND

Secondary structure (DSSP, 8-state):
-HHHHHHHHHHHHHHHTTTPPPPHHHHHHHHHHHHTT-SS--PPPHHHHHTS-HHHHHHHHHHHHHH--TT---EEEEEETTEEEEEES--TT-BHHHHHTSTTT---SS--SSSSSSS-TTEEEEEEEETTTTEEEEEEEEGGGSBGGGGTT-EEE-HHHH--SSS--HHHHHHHHTT--

Radius of gyration: 25.39 Å; chains: 1; bounding box: 53×42×72 Å

pLDDT: mean 78.4, std 21.72, range [34.94, 98.69]

Sequence (181 aa):
MAVAIERCYAWLRSREQTGGQLTGSDVAAARAHLIDLCGTGVTLGDAELAALPEQVRAVVEALRAVIGDETRTRKLVFWLNGRKQVVHDPDPRMLLLDYLRSPEVGQTGTKKVCAQGGCGACTVMLTRFDRDSGQIESTAINSCLRPLCAVDGMQITTIEGVGTSEDMSGVQYQVAVDNGS